Protein AF-S6GFX3-F1 (afdb_monomer_lite)

Sequence (100 aa):
MLILLSDFLQISEDILHLCKKNLWEEVETLQNKRALLMKSINSTELPSDKQELDKCQQLTKLAQLIDLQILKASDLRKKNLYSEIKANNKSKKMNTAYKC

pLDDT: mean 91.29, std 6.55, range [51.59, 97.06]

Structure (mmCIF, N/CA/C/O backbone):
data_AF-S6GFX3-F1
#
_entry.id   AF-S6GFX3-F1
#
loop_
_atom_site.group_PDB
_atom_site.id
_atom_site.type_symbol
_atom_site.label_atom_id
_atom_site.label_alt_id
_atom_site.label_comp_id
_atom_site.label_asym_id
_atom_site.label_entity_id
_atom_site.label_seq_id
_atom_site.pdbx_PDB_ins_code
_atom_site.Cartn_x
_atom_site.Cartn_y
_atom_site.Cartn_z
_atom_site.occupancy
_atom_site.B_iso_or_equiv
_atom_site.auth_seq_id
_atom_site.auth_comp_id
_atom_site.auth_asym_id
_atom_site.auth_atom_id
_atom_site.pdbx_PDB_model_num
ATOM 1 N N . MET A 1 1 ? -8.768 8.707 17.126 1.00 86.75 1 MET A N 1
ATOM 2 C CA . MET A 1 1 ? -8.407 7.475 16.388 1.00 86.75 1 MET A CA 1
ATOM 3 C C . MET A 1 1 ? -9.241 7.270 15.119 1.00 86.75 1 MET A C 1
ATOM 5 O O . MET A 1 1 ? -8.663 7.237 14.044 1.00 86.75 1 MET A O 1
ATOM 9 N N . LEU A 1 2 ? -10.577 7.174 15.203 1.00 88.69 2 LEU A N 1
ATOM 10 C CA . LEU A 1 2 ? -11.436 6.855 14.044 1.00 88.69 2 LEU A CA 1
ATOM 11 C C . LEU A 1 2 ? -11.282 7.803 12.845 1.00 88.69 2 LEU A C 1
ATOM 13 O O . LEU A 1 2 ? -11.187 7.333 11.718 1.00 88.69 2 LEU A O 1
ATOM 17 N N . ILE A 1 3 ? -11.201 9.115 13.089 1.00 91.56 3 ILE A N 1
ATOM 18 C CA . ILE A 1 3 ? -10.984 10.115 12.029 1.00 91.56 3 ILE A CA 1
ATOM 19 C C . ILE A 1 3 ? -9.652 9.857 11.313 1.00 91.56 3 ILE A C 1
ATOM 21 O O . ILE A 1 3 ? -9.623 9.763 10.095 1.00 91.56 3 ILE A O 1
ATOM 25 N N . LEU A 1 4 ? -8.573 9.621 12.069 1.00 92.75 4 LEU A N 1
ATOM 26 C CA . LEU A 1 4 ? -7.252 9.330 11.500 1.00 92.75 4 LEU A CA 1
ATOM 27 C C . LEU A 1 4 ? -7.257 8.048 10.657 1.00 92.75 4 LEU A C 1
ATOM 29 O O . LEU A 1 4 ? -6.647 8.018 9.593 1.00 92.75 4 LEU A O 1
ATOM 33 N N . LEU A 1 5 ? -7.953 6.999 11.109 1.00 92.38 5 LEU A N 1
ATOM 34 C CA . LEU A 1 5 ? -8.108 5.757 10.346 1.00 92.38 5 LEU A CA 1
ATOM 35 C C . LEU A 1 5 ? -8.950 5.954 9.081 1.00 92.38 5 LEU A C 1
ATOM 37 O O . LEU A 1 5 ? -8.640 5.355 8.055 1.00 92.38 5 LEU A O 1
ATOM 41 N N . SER A 1 6 ? -9.981 6.797 9.137 1.00 92.88 6 SER A N 1
ATOM 42 C CA . SER A 1 6 ? -10.790 7.157 7.970 1.00 92.88 6 SER A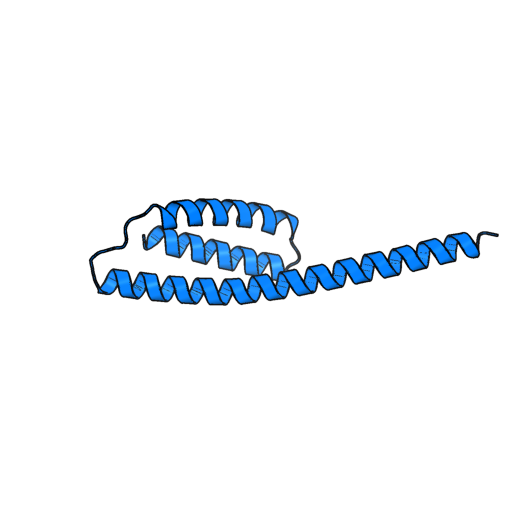 CA 1
ATOM 43 C C . SER A 1 6 ? -9.968 7.937 6.940 1.00 92.88 6 SER A C 1
ATOM 45 O O . SER A 1 6 ? -9.972 7.585 5.764 1.00 92.88 6 SER A O 1
ATOM 47 N N . ASP A 1 7 ? -9.205 8.940 7.378 1.00 94.06 7 ASP A N 1
ATOM 48 C CA . ASP A 1 7 ? -8.320 9.725 6.508 1.00 94.06 7 ASP A CA 1
ATOM 49 C C . ASP A 1 7 ? -7.218 8.850 5.899 1.00 94.06 7 ASP A C 1
ATOM 51 O O . ASP A 1 7 ? -6.875 8.970 4.720 1.00 94.06 7 ASP A O 1
ATOM 55 N N . PHE A 1 8 ? -6.675 7.925 6.695 1.00 95.38 8 PHE A N 1
ATOM 56 C CA . PHE A 1 8 ? -5.708 6.939 6.230 1.00 95.38 8 PHE A CA 1
ATOM 57 C C . PHE A 1 8 ? -6.303 6.013 5.168 1.00 95.38 8 PHE A C 1
ATOM 59 O O . PHE A 1 8 ? -5.636 5.716 4.172 1.00 95.38 8 PHE A O 1
ATOM 66 N N . LEU A 1 9 ? -7.546 5.566 5.359 1.00 94.75 9 LEU A N 1
ATOM 67 C CA . LEU A 1 9 ? -8.249 4.726 4.397 1.00 94.75 9 LEU A CA 1
ATOM 68 C C . LEU A 1 9 ? -8.480 5.481 3.085 1.00 94.75 9 LEU A C 1
ATOM 70 O O . LEU A 1 9 ? -8.092 4.970 2.038 1.00 94.75 9 LEU A O 1
ATOM 74 N N . GLN A 1 10 ? -8.983 6.716 3.150 1.00 95.44 10 GLN A N 1
ATOM 75 C CA . GLN A 1 10 ? -9.210 7.558 1.973 1.00 95.44 10 GLN A CA 1
ATOM 76 C C . GLN A 1 10 ? -7.929 7.743 1.153 1.00 95.44 10 GLN A C 1
ATOM 78 O O . GLN A 1 10 ? -7.912 7.501 -0.050 1.00 95.44 10 GLN A O 1
ATOM 83 N N . ILE A 1 11 ? -6.815 8.087 1.806 1.00 95.94 11 ILE A N 1
ATOM 84 C CA . ILE A 1 11 ? -5.530 8.244 1.110 1.00 95.94 11 ILE A CA 1
ATOM 85 C C . ILE A 1 11 ? -5.053 6.914 0.515 1.00 95.94 11 ILE A C 1
ATOM 87 O O . ILE A 1 11 ? -4.455 6.897 -0.559 1.00 95.94 11 ILE A O 1
ATOM 91 N N . SER A 1 12 ? -5.314 5.791 1.187 1.00 95.56 12 SER A N 1
ATOM 92 C CA . SER A 1 12 ? -4.980 4.466 0.655 1.00 95.56 12 SER A CA 1
ATOM 93 C C . SER A 1 12 ? -5.791 4.151 -0.611 1.00 95.56 12 SER A C 1
ATOM 95 O O . SER A 1 12 ? -5.241 3.613 -1.573 1.00 95.56 12 SER A O 1
ATOM 97 N N . GLU A 1 13 ? -7.073 4.516 -0.649 1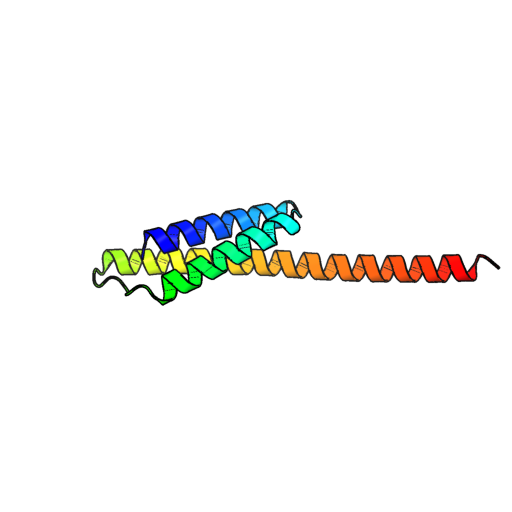.00 95.56 13 GLU A N 1
ATOM 98 C CA . GLU A 1 13 ? -7.925 4.380 -1.838 1.00 95.56 13 GLU A CA 1
ATOM 99 C C . GLU A 1 13 ? -7.454 5.279 -2.986 1.00 95.56 13 GLU A C 1
ATOM 101 O O . GLU A 1 13 ? -7.345 4.813 -4.125 1.00 95.56 13 GLU A O 1
ATOM 106 N N . ASP A 1 14 ? -7.090 6.527 -2.685 1.00 96.31 14 ASP A N 1
ATOM 107 C CA . ASP A 1 14 ? -6.556 7.473 -3.666 1.00 96.31 14 ASP A CA 1
ATOM 108 C C . ASP A 1 14 ? -5.243 6.955 -4.275 1.00 96.31 14 ASP A C 1
ATOM 110 O O . ASP A 1 14 ? -5.077 6.947 -5.496 1.00 96.31 14 ASP A O 1
ATOM 114 N N . ILE A 1 15 ? -4.332 6.427 -3.448 1.00 95.56 15 ILE A N 1
ATOM 115 C CA . ILE A 1 15 ? -3.090 5.794 -3.918 1.00 95.56 15 ILE A CA 1
ATOM 116 C C . ILE A 1 15 ? -3.400 4.615 -4.836 1.00 95.56 15 ILE A C 1
ATOM 118 O O . ILE A 1 15 ? -2.816 4.499 -5.913 1.00 95.56 15 ILE A O 1
ATOM 122 N N . LEU A 1 16 ? -4.328 3.740 -4.444 1.00 95.12 16 LEU A N 1
ATOM 123 C CA . LEU A 1 16 ? -4.717 2.604 -5.274 1.00 95.12 16 LEU A CA 1
ATOM 124 C C . LEU A 1 16 ? -5.285 3.061 -6.628 1.00 95.12 16 LEU A C 1
ATOM 126 O O . LEU A 1 16 ? -4.996 2.445 -7.658 1.00 95.12 16 LEU A O 1
ATOM 130 N N . HIS A 1 17 ? -6.073 4.135 -6.646 1.00 95.19 17 HIS A N 1
ATOM 131 C CA . HIS A 1 17 ? -6.604 4.725 -7.874 1.00 95.19 17 HIS A CA 1
ATOM 132 C C . HIS A 1 17 ? -5.497 5.272 -8.779 1.00 95.19 17 HIS A C 1
ATOM 134 O O . HIS A 1 17 ? -5.479 4.978 -9.977 1.00 95.19 17 HIS A O 1
ATOM 140 N N . LEU A 1 18 ? -4.529 5.998 -8.219 1.00 94.81 18 LEU A N 1
ATOM 141 C CA . LEU A 1 18 ? -3.382 6.517 -8.970 1.00 94.81 18 LEU A CA 1
ATOM 142 C C . LEU A 1 18 ? -2.475 5.397 -9.497 1.00 94.81 18 LEU A C 1
ATOM 144 O O . LEU A 1 18 ? -2.045 5.452 -10.651 1.00 94.81 18 LEU A O 1
ATOM 148 N N . CYS A 1 19 ? -2.268 4.332 -8.715 1.00 93.19 19 CYS A N 1
ATOM 149 C CA . CYS A 1 19 ? -1.575 3.122 -9.162 1.00 93.19 19 CYS A CA 1
ATOM 150 C C . CYS A 1 19 ? -2.254 2.512 -10.398 1.00 93.19 19 CYS A C 1
ATOM 152 O O . CYS A 1 19 ? -1.580 2.166 -11.368 1.00 93.19 19 CYS A O 1
ATOM 154 N N . LYS A 1 20 ? -3.593 2.422 -10.406 1.00 91.50 20 LYS A N 1
ATOM 155 C CA . LYS A 1 20 ? -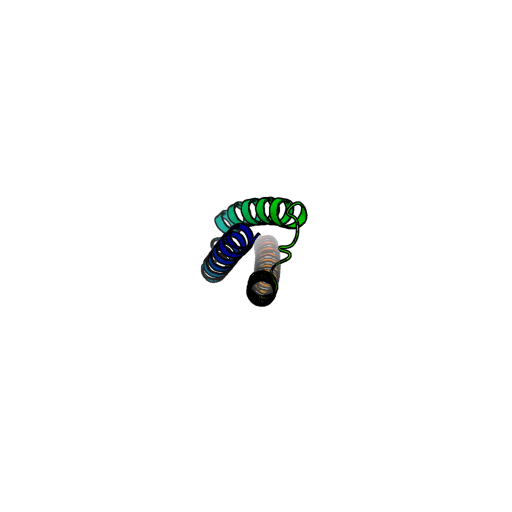4.363 1.923 -11.563 1.00 91.50 20 LYS A CA 1
ATOM 156 C C . LYS A 1 20 ? -4.248 2.836 -12.788 1.00 91.50 20 LYS A C 1
ATOM 158 O O . LYS A 1 20 ? -4.294 2.344 -13.912 1.00 91.50 20 LYS A O 1
ATOM 163 N N . LYS A 1 21 ? -4.069 4.144 -12.581 1.00 93.81 21 LYS A N 1
ATOM 164 C CA . LYS A 1 21 ? -3.851 5.141 -13.642 1.00 93.81 21 LYS A CA 1
ATOM 165 C C . LYS A 1 21 ? -2.389 5.286 -14.084 1.00 93.81 21 LYS A C 1
ATOM 167 O O . LYS A 1 21 ? -2.126 6.039 -15.015 1.00 93.81 21 LYS A O 1
ATOM 172 N N . ASN A 1 22 ? -1.449 4.566 -13.466 1.00 91.25 22 ASN A N 1
ATOM 173 C CA . ASN A 1 22 ? -0.003 4.701 -13.682 1.00 91.25 22 ASN A CA 1
ATOM 174 C C . ASN A 1 22 ? 0.575 6.104 -13.386 1.00 91.25 22 ASN A C 1
ATOM 176 O O . ASN A 1 22 ? 1.617 6.466 -13.933 1.00 91.25 22 ASN A O 1
ATOM 180 N N . LEU A 1 23 ? -0.052 6.873 -12.492 1.00 93.69 23 LEU A N 1
ATOM 181 C CA . LEU A 1 23 ? 0.411 8.205 -12.077 1.00 93.69 23 LEU A CA 1
ATOM 182 C C . LEU A 1 23 ? 1.384 8.097 -10.891 1.00 93.69 23 LEU A C 1
ATOM 184 O O . LEU A 1 23 ? 1.076 8.469 -9.763 1.00 93.69 23 LEU A O 1
ATOM 188 N N . TRP A 1 24 ? 2.558 7.510 -11.137 1.00 89.75 24 TRP A N 1
ATOM 189 C CA . TRP A 1 24 ? 3.494 7.101 -10.079 1.00 89.75 24 TRP A CA 1
ATOM 190 C C . TRP A 1 24 ? 4.176 8.259 -9.336 1.00 89.75 24 TRP A C 1
ATOM 192 O O . TRP A 1 24 ? 4.520 8.094 -8.169 1.00 89.75 24 TRP A O 1
ATOM 202 N N . GLU A 1 25 ? 4.334 9.422 -9.971 1.00 89.56 25 GLU A N 1
ATOM 203 C CA . GLU A 1 25 ? 4.873 10.624 -9.314 1.00 89.56 25 GLU A CA 1
ATOM 204 C C . GLU A 1 25 ? 3.922 11.123 -8.214 1.00 89.56 25 GLU A C 1
ATOM 206 O O . GLU A 1 25 ? 4.331 11.411 -7.092 1.00 89.56 25 GLU A O 1
ATOM 211 N N . GLU A 1 26 ? 2.618 11.130 -8.497 1.00 92.25 26 GLU A N 1
ATOM 212 C CA . GLU A 1 26 ? 1.587 11.518 -7.534 1.00 92.25 26 GLU A CA 1
ATOM 213 C C . GLU A 1 26 ? 1.440 10.479 -6.407 1.00 92.25 26 GLU A C 1
ATOM 215 O O . GLU A 1 26 ? 1.255 10.848 -5.244 1.00 92.25 26 GLU A O 1
ATOM 220 N N . VAL A 1 27 ? 1.599 9.184 -6.718 1.00 92.12 27 VAL A N 1
ATOM 221 C CA . VAL A 1 27 ? 1.594 8.097 -5.719 1.00 92.12 27 VAL A CA 1
ATOM 222 C C . VAL A 1 27 ? 2.637 8.333 -4.624 1.00 92.12 27 VAL A C 1
ATOM 224 O O . VAL A 1 27 ? 2.330 8.138 -3.449 1.00 92.12 27 VAL A O 1
ATOM 227 N N . GLU A 1 28 ? 3.847 8.775 -4.974 1.00 91.31 28 GLU A N 1
ATOM 228 C CA . GLU A 1 28 ? 4.911 9.024 -3.994 1.00 91.31 28 GLU A CA 1
ATOM 229 C C . GLU A 1 28 ? 4.520 10.120 -2.991 1.00 91.31 28 GLU A C 1
ATOM 231 O O . GLU A 1 28 ? 4.693 9.962 -1.777 1.00 91.31 28 GLU A O 1
ATOM 236 N N . THR A 1 29 ? 3.911 11.205 -3.477 1.00 93.06 29 THR A N 1
ATOM 237 C CA . THR A 1 29 ? 3.455 12.307 -2.616 1.00 93.06 29 THR A CA 1
ATOM 238 C C . THR A 1 29 ? 2.401 11.850 -1.605 1.00 93.06 29 THR A C 1
ATOM 240 O O . THR A 1 29 ? 2.507 12.151 -0.410 1.00 93.06 29 THR A O 1
ATOM 243 N N . LEU A 1 30 ? 1.421 11.055 -2.047 1.00 94.19 30 LEU A N 1
ATOM 244 C CA . LEU A 1 30 ? 0.380 10.526 -1.170 1.00 94.19 30 LEU A CA 1
ATOM 245 C C . LEU A 1 30 ? 0.919 9.462 -0.215 1.00 94.19 30 LEU A C 1
ATOM 247 O O . LEU A 1 30 ? 0.495 9.418 0.939 1.00 94.19 30 LEU A O 1
ATOM 251 N N . GLN A 1 31 ? 1.888 8.652 -0.641 1.00 92.44 31 GLN A N 1
ATOM 252 C CA . GLN A 1 31 ? 2.526 7.656 0.217 1.00 92.44 31 GLN A CA 1
ATOM 253 C C . GLN A 1 31 ? 3.279 8.315 1.383 1.00 92.44 31 GLN A C 1
ATOM 255 O O . GLN A 1 31 ? 3.210 7.832 2.515 1.00 92.44 31 GLN A O 1
ATOM 260 N N . ASN A 1 32 ? 3.927 9.459 1.148 1.00 93.50 32 ASN A N 1
ATOM 261 C CA . ASN A 1 32 ? 4.554 10.243 2.214 1.00 93.50 32 ASN A CA 1
ATOM 262 C C . ASN A 1 32 ? 3.514 10.787 3.205 1.00 93.50 32 ASN A C 1
ATOM 264 O O . ASN A 1 32 ? 3.680 10.648 4.420 1.00 93.50 32 ASN A O 1
ATOM 268 N N . LYS A 1 33 ? 2.398 11.333 2.704 1.00 93.56 33 LYS A N 1
ATOM 269 C CA . LYS A 1 33 ? 1.277 11.786 3.546 1.00 93.56 33 LYS A CA 1
ATOM 270 C C . LYS A 1 33 ? 0.689 10.635 4.371 1.00 93.56 33 LYS A C 1
ATOM 272 O O . LYS A 1 33 ? 0.444 10.786 5.568 1.00 93.56 33 LYS A O 1
ATOM 277 N N . ARG A 1 34 ? 0.531 9.462 3.755 1.00 93.56 34 ARG A N 1
ATOM 278 C CA . ARG A 1 34 ? 0.067 8.228 4.398 1.00 93.56 34 ARG A CA 1
ATOM 279 C C . ARG A 1 34 ? 1.008 7.764 5.511 1.00 93.56 34 ARG A C 1
ATOM 281 O O . ARG A 1 34 ? 0.544 7.386 6.584 1.00 93.56 34 ARG A O 1
ATOM 288 N N . ALA A 1 35 ? 2.321 7.830 5.290 1.00 93.88 35 ALA A N 1
ATOM 289 C CA . ALA A 1 35 ? 3.320 7.467 6.293 1.00 93.88 35 ALA A CA 1
ATOM 290 C C . ALA A 1 35 ? 3.299 8.407 7.510 1.00 93.88 35 ALA A C 1
ATOM 292 O O . ALA A 1 35 ? 3.470 7.951 8.641 1.00 93.88 35 ALA A O 1
ATOM 293 N N . LEU A 1 36 ? 3.056 9.707 7.303 1.00 93.94 36 LEU A N 1
ATOM 294 C CA . LEU A 1 36 ? 2.875 10.666 8.397 1.00 93.94 36 LEU A CA 1
ATOM 295 C C . LEU A 1 36 ? 1.617 10.356 9.217 1.00 93.94 36 LEU A C 1
ATOM 297 O O . LEU A 1 36 ? 1.699 10.284 10.441 1.00 93.94 36 LEU A O 1
ATOM 301 N N . LEU A 1 37 ? 0.487 10.085 8.557 1.00 93.69 37 LEU A N 1
ATOM 302 C CA . LEU A 1 37 ? -0.747 9.679 9.239 1.00 93.69 37 LEU A CA 1
ATOM 303 C C . LEU A 1 37 ? -0.581 8.382 10.029 1.00 93.69 37 LEU A C 1
ATOM 305 O O . LEU A 1 37 ? -1.066 8.296 11.153 1.00 93.69 37 LEU A O 1
ATOM 309 N N . MET A 1 38 ? 0.150 7.399 9.494 1.00 93.75 38 MET A N 1
ATOM 310 C CA . MET A 1 38 ? 0.444 6.159 10.219 1.00 93.75 38 MET A CA 1
ATOM 311 C C . MET A 1 38 ? 1.198 6.429 11.527 1.00 93.75 38 MET A C 1
ATOM 313 O O . MET A 1 38 ? 0.895 5.826 12.554 1.00 93.75 38 MET A O 1
ATOM 317 N N . LYS A 1 39 ? 2.157 7.364 11.521 1.00 94.25 39 LYS A N 1
ATOM 318 C CA . LYS A 1 39 ? 2.853 7.771 12.752 1.00 94.25 39 LYS A CA 1
ATOM 319 C C . LYS A 1 39 ? 1.879 8.374 13.762 1.00 94.25 39 LYS A C 1
ATOM 321 O O . LYS A 1 39 ? 1.927 7.990 14.926 1.00 94.25 39 LYS A O 1
ATOM 326 N N . SER A 1 40 ? 0.979 9.252 13.315 1.00 92.62 40 SER A N 1
ATOM 327 C CA . SER A 1 40 ? -0.052 9.852 14.170 1.00 92.62 40 SER A CA 1
ATOM 328 C C . SER A 1 40 ? -1.029 8.818 14.735 1.00 92.62 40 SER A C 1
ATOM 330 O O . SER A 1 40 ? -1.399 8.903 15.904 1.00 92.62 40 SER A O 1
ATOM 332 N N . ILE A 1 41 ? -1.423 7.819 13.940 1.00 92.88 41 ILE A N 1
ATOM 333 C CA . ILE A 1 41 ? -2.260 6.697 14.387 1.00 92.88 41 ILE A CA 1
ATOM 334 C C . ILE A 1 41 ? -1.539 5.915 15.487 1.00 92.88 41 ILE A C 1
ATOM 336 O O . ILE A 1 41 ? -2.105 5.721 16.556 1.00 92.88 41 ILE A O 1
ATOM 340 N N . ASN A 1 42 ? -0.276 5.542 15.270 1.00 91.44 42 ASN A N 1
ATOM 341 C CA . ASN A 1 42 ? 0.504 4.765 16.239 1.00 91.44 42 ASN A CA 1
ATOM 342 C C . ASN A 1 42 ? 0.783 5.515 17.549 1.00 91.44 42 ASN A C 1
ATOM 344 O O . ASN A 1 42 ? 0.996 4.879 18.576 1.00 91.44 42 ASN A O 1
ATOM 348 N N . SER A 1 43 ? 0.799 6.851 17.523 1.00 91.38 43 SER A N 1
ATOM 349 C CA . SER A 1 43 ? 0.939 7.681 18.725 1.00 91.38 43 SER A CA 1
ATOM 350 C C . SER A 1 43 ? -0.387 7.989 19.425 1.00 91.38 43 SER A C 1
ATOM 352 O O . SER A 1 43 ? -0.377 8.600 20.489 1.00 91.38 43 SER A O 1
ATOM 354 N N . THR A 1 44 ? -1.526 7.641 18.822 1.00 91.88 44 THR A N 1
ATOM 355 C CA . THR A 1 44 ? -2.848 7.899 19.403 1.00 91.88 44 THR A CA 1
ATOM 356 C C . THR A 1 44 ? -3.262 6.722 20.277 1.00 91.88 44 THR A C 1
ATOM 358 O O . THR A 1 44 ? -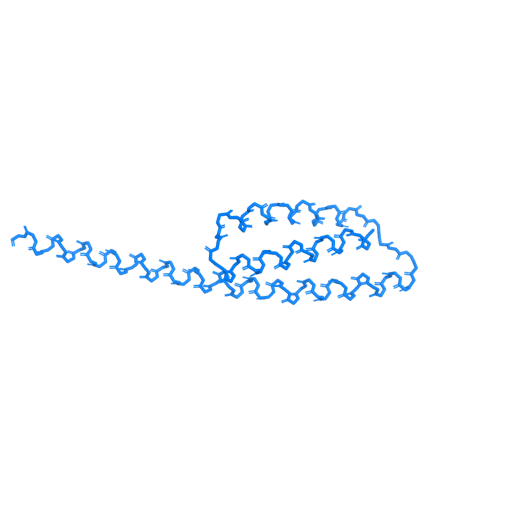3.155 5.569 19.864 1.00 91.88 44 THR A O 1
ATOM 361 N N . GLU A 1 45 ? -3.781 7.004 21.469 1.00 89.56 45 GLU A N 1
ATOM 362 C CA . GLU A 1 45 ? -4.327 5.965 22.341 1.00 89.56 45 GLU A CA 1
ATOM 363 C C . GLU A 1 45 ? -5.528 5.259 21.695 1.00 89.56 45 GLU A C 1
ATOM 365 O O . GLU A 1 45 ? -6.315 5.846 20.939 1.00 89.56 45 GLU A O 1
ATOM 370 N N . LEU A 1 46 ? -5.660 3.967 21.990 1.00 87.75 46 LEU A N 1
ATOM 371 C CA . LEU A 1 46 ? -6.809 3.186 21.553 1.00 87.75 46 LEU A CA 1
ATOM 372 C C . LEU A 1 46 ? -8.057 3.632 22.327 1.00 87.75 46 LEU A C 1
ATOM 374 O O . LEU A 1 46 ? -7.975 3.842 23.537 1.00 87.75 46 LEU A O 1
ATOM 378 N N . PRO A 1 47 ? -9.216 3.757 21.661 1.00 89.56 47 PRO A N 1
ATOM 379 C CA . PRO A 1 47 ? -10.455 4.072 22.354 1.00 89.56 47 PRO A CA 1
ATOM 380 C C . PRO A 1 47 ? -10.835 2.937 23.314 1.00 89.56 47 PRO A C 1
ATOM 382 O O . PRO A 1 47 ? -10.759 1.760 22.960 1.00 89.56 47 PRO A O 1
ATOM 385 N N . SER A 1 48 ? -11.268 3.299 24.522 1.00 87.50 48 SER A N 1
ATOM 386 C CA . SER A 1 48 ? -11.743 2.352 25.543 1.00 87.50 48 SER A CA 1
ATOM 387 C C . SER A 1 48 ? -13.170 1.862 25.283 1.00 87.50 48 SER A C 1
ATOM 389 O O . SER A 1 48 ? -13.582 0.838 25.827 1.00 87.50 48 SER A O 1
ATOM 391 N N . ASP A 1 49 ? -13.935 2.596 24.470 1.00 94.44 49 ASP A N 1
ATOM 392 C CA . ASP A 1 49 ? -15.280 2.196 24.073 1.00 94.44 49 ASP A CA 1
ATOM 393 C C . ASP A 1 49 ? -15.236 1.011 23.099 1.00 94.44 49 ASP A C 1
ATOM 395 O O . ASP A 1 49 ? -14.534 1.022 22.085 1.00 94.44 49 ASP A O 1
ATOM 399 N N . LYS A 1 50 ? -16.031 -0.020 23.397 1.00 92.31 50 LYS A N 1
ATOM 400 C CA . LYS A 1 50 ? -16.038 -1.264 22.623 1.00 92.31 50 LYS A CA 1
ATOM 401 C C . LYS A 1 50 ? -16.558 -1.056 21.198 1.00 92.31 50 LYS A C 1
ATOM 403 O O . LYS A 1 50 ? -16.032 -1.674 20.275 1.00 92.31 50 LYS A O 1
ATOM 408 N N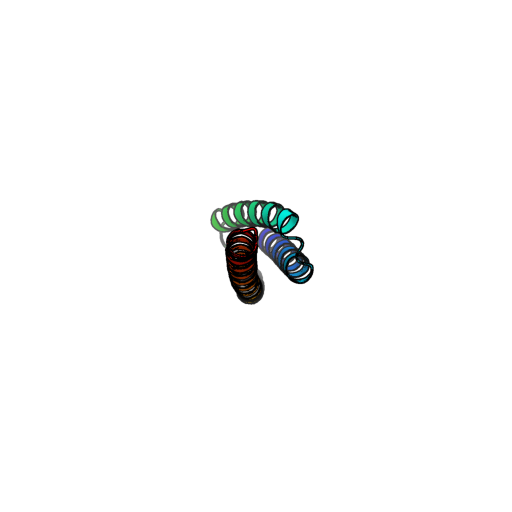 . GLN A 1 51 ? -17.560 -0.196 20.999 1.00 92.12 51 GLN A N 1
ATOM 409 C CA . GLN A 1 51 ? -18.112 0.050 19.665 1.00 92.12 51 GLN A CA 1
ATOM 410 C C . GLN A 1 51 ? -17.115 0.817 18.791 1.00 92.12 51 GLN A C 1
ATOM 412 O O . GLN A 1 51 ? -16.967 0.521 17.603 1.00 92.12 51 GLN A O 1
ATOM 417 N N . GLU A 1 52 ? -16.410 1.792 19.362 1.00 91.31 52 GLU A N 1
ATOM 418 C CA . GLU A 1 52 ? -15.343 2.510 18.667 1.00 91.31 52 GLU A CA 1
ATOM 419 C C . GLU A 1 52 ? -14.150 1.612 18.347 1.00 91.31 52 GLU A C 1
ATOM 421 O O . GLU A 1 52 ? -13.580 1.712 17.256 1.00 91.31 52 GLU A O 1
ATOM 426 N N . LEU A 1 53 ? -13.793 0.705 19.255 1.00 93.38 53 LEU A N 1
ATOM 427 C CA . LEU A 1 53 ? -12.719 -0.257 19.042 1.00 93.38 53 LEU A CA 1
ATOM 428 C C . LEU A 1 53 ? -13.058 -1.237 17.908 1.00 93.38 53 LEU A C 1
ATOM 430 O O . LEU A 1 53 ? -12.228 -1.451 17.022 1.00 93.38 53 LEU A O 1
ATOM 434 N N . ASP A 1 54 ? -14.289 -1.752 17.861 1.00 94.12 54 ASP A N 1
ATOM 435 C CA . ASP A 1 54 ? -14.762 -2.607 16.765 1.00 94.12 54 ASP A CA 1
ATOM 436 C C . ASP A 1 54 ? -14.714 -1.873 15.413 1.00 94.12 54 ASP A C 1
ATOM 438 O O . ASP A 1 54 ? -14.254 -2.429 14.411 1.00 94.12 54 ASP A O 1
ATOM 442 N N . LYS A 1 55 ? -15.106 -0.592 15.373 1.00 93.19 55 LYS A N 1
ATOM 443 C CA . LYS A 1 55 ? -14.982 0.243 14.164 1.00 93.19 55 LYS A CA 1
ATOM 444 C C . LYS A 1 55 ? -13.522 0.442 13.751 1.00 93.19 55 LYS A C 1
ATOM 446 O O . LYS A 1 55 ? -13.203 0.314 12.569 1.00 93.19 55 LYS A O 1
ATOM 451 N N . CYS A 1 56 ? -12.620 0.700 14.701 1.00 93.31 56 CYS A N 1
ATOM 452 C CA . CYS A 1 56 ? -11.185 0.809 14.422 1.00 93.31 56 CYS A CA 1
ATOM 453 C C . CYS A 1 56 ? -10.640 -0.483 13.796 1.00 93.31 56 CYS A C 1
ATOM 455 O O . CYS A 1 56 ? -9.896 -0.432 12.813 1.00 93.31 56 CYS A O 1
ATOM 457 N N . GLN A 1 57 ? -11.041 -1.646 14.317 1.00 93.62 57 GLN A N 1
ATOM 458 C CA . GLN A 1 57 ? -10.650 -2.940 13.757 1.00 93.62 57 GLN A CA 1
ATOM 459 C C . GLN A 1 57 ? -11.175 -3.140 12.332 1.00 93.62 57 GLN A C 1
ATOM 461 O O . GLN A 1 57 ? -10.435 -3.621 11.472 1.00 93.62 57 GLN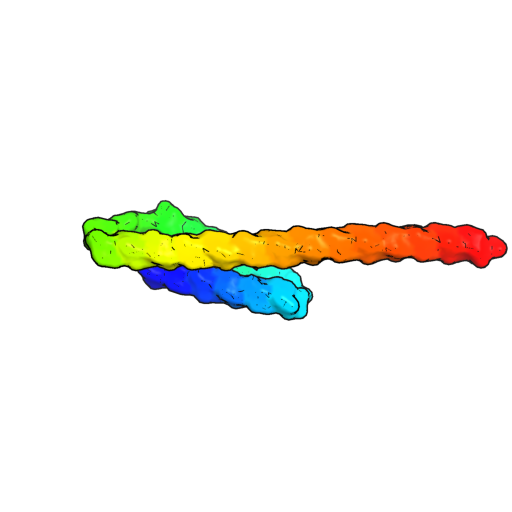 A O 1
ATOM 466 N N . GLN A 1 58 ? -12.430 -2.770 12.062 1.00 94.88 58 GLN A N 1
ATOM 467 C CA . GLN A 1 58 ? -13.012 -2.866 10.720 1.00 94.88 58 GLN A CA 1
ATOM 468 C C . GLN A 1 58 ? -12.252 -1.996 9.714 1.00 94.88 58 GLN A C 1
ATOM 470 O O . GLN A 1 58 ? -11.823 -2.502 8.676 1.00 94.88 58 GLN A O 1
ATOM 475 N N . LEU A 1 59 ? -12.010 -0.725 10.046 1.00 94.25 59 LEU A N 1
ATOM 476 C CA . LEU A 1 59 ? -11.248 0.195 9.195 1.00 94.25 59 LEU A CA 1
ATOM 477 C C . LEU A 1 59 ? -9.818 -0.302 8.956 1.00 94.25 59 LEU A C 1
ATOM 479 O O . LEU A 1 59 ? -9.317 -0.239 7.836 1.00 94.25 59 LEU A O 1
ATOM 483 N N . THR A 1 60 ? -9.183 -0.873 9.980 1.00 94.19 60 THR A N 1
ATOM 484 C CA . THR A 1 60 ? -7.831 -1.437 9.865 1.00 94.19 60 THR A CA 1
ATOM 485 C C . THR A 1 60 ? -7.794 -2.625 8.905 1.00 94.19 60 THR A C 1
ATOM 487 O O . THR A 1 60 ? -6.906 -2.710 8.059 1.00 94.19 60 THR A O 1
ATOM 490 N N . LYS A 1 61 ? -8.779 -3.528 8.983 1.00 96.00 61 LYS A N 1
ATOM 491 C CA . LYS A 1 61 ? -8.894 -4.661 8.051 1.00 96.00 61 LYS A CA 1
ATOM 492 C C . LYS A 1 61 ? -9.109 -4.191 6.613 1.00 96.00 61 LYS A C 1
ATOM 494 O O . LYS A 1 61 ? -8.481 -4.724 5.703 1.00 96.00 61 LYS A O 1
ATOM 499 N N . LEU A 1 62 ? -9.957 -3.183 6.401 1.00 95.62 62 LEU A N 1
ATOM 500 C CA . LEU A 1 62 ? -10.159 -2.592 5.074 1.00 95.62 62 LEU A CA 1
ATOM 501 C C . LEU A 1 62 ? -8.861 -1.989 4.528 1.00 95.62 62 LEU A C 1
ATOM 503 O O . LEU A 1 62 ? -8.492 -2.258 3.386 1.00 95.62 62 LEU A O 1
ATOM 507 N N . ALA A 1 63 ? -8.121 -1.258 5.362 1.00 93.94 63 ALA A N 1
ATOM 508 C CA . ALA A 1 63 ? -6.839 -0.686 4.975 1.00 93.94 63 ALA A CA 1
ATOM 509 C C . ALA A 1 63 ? -5.812 -1.762 4.572 1.00 93.94 63 ALA A C 1
ATOM 511 O O . ALA A 1 63 ? -5.158 -1.626 3.540 1.00 93.94 63 ALA A O 1
ATOM 512 N N . GLN A 1 64 ? -5.736 -2.874 5.313 1.00 95.31 64 GLN A N 1
ATOM 513 C CA . GLN A 1 64 ? -4.872 -4.014 4.970 1.00 95.31 64 GLN A CA 1
ATOM 514 C C . GLN A 1 64 ? -5.236 -4.647 3.619 1.00 95.31 64 GLN A C 1
ATOM 516 O O . GLN A 1 64 ? -4.355 -5.041 2.854 1.00 95.31 64 GLN A O 1
ATOM 521 N N . LEU A 1 65 ? -6.528 -4.740 3.290 1.00 96.56 65 LEU A N 1
ATOM 522 C CA . LEU A 1 65 ? -6.962 -5.249 1.987 1.00 96.56 65 LEU A CA 1
ATOM 523 C C . LEU A 1 65 ? -6.539 -4.322 0.843 1.00 96.56 65 LEU A C 1
ATOM 525 O O . LEU A 1 65 ? -6.144 -4.801 -0.221 1.00 96.56 65 LEU A O 1
ATOM 529 N N . ILE A 1 66 ? -6.599 -3.007 1.054 1.00 95.38 66 ILE A N 1
ATOM 530 C CA . ILE A 1 66 ? -6.130 -2.023 0.073 1.00 95.38 66 ILE A CA 1
ATOM 531 C C . ILE A 1 66 ? -4.608 -2.105 -0.080 1.00 95.38 66 ILE A C 1
ATOM 533 O O . ILE A 1 66 ? -4.115 -2.090 -1.207 1.00 95.38 66 ILE A O 1
ATOM 537 N N . ASP A 1 67 ? -3.866 -2.289 1.014 1.00 95.69 67 ASP A N 1
ATOM 538 C CA . ASP A 1 67 ? -2.412 -2.479 0.979 1.00 95.69 67 ASP A CA 1
ATOM 539 C C . ASP A 1 67 ? -1.988 -3.642 0.089 1.00 95.69 67 ASP A C 1
ATOM 541 O O . ASP A 1 67 ? -1.080 -3.503 -0.732 1.00 95.69 67 ASP A O 1
ATOM 545 N N . LEU A 1 68 ? -2.685 -4.776 0.188 1.00 97.06 68 LEU A N 1
ATOM 546 C CA . LEU A 1 68 ? -2.425 -5.926 -0.675 1.00 97.06 68 LEU A CA 1
ATOM 547 C C . LEU A 1 68 ? -2.645 -5.591 -2.158 1.00 97.06 68 LEU A C 1
ATOM 549 O O . LEU A 1 68 ? -1.896 -6.059 -3.021 1.00 97.06 68 LEU A O 1
ATOM 553 N N . GLN A 1 69 ? -3.645 -4.764 -2.474 1.00 96.69 69 GLN A N 1
ATOM 554 C CA . GLN A 1 69 ? -3.902 -4.334 -3.849 1.00 96.69 69 GLN A CA 1
ATOM 555 C C . GLN A 1 69 ? -2.832 -3.362 -4.359 1.00 96.69 69 GLN A C 1
ATOM 557 O O . GLN A 1 69 ? -2.368 -3.513 -5.493 1.00 96.69 69 GLN A O 1
ATOM 562 N N . ILE A 1 70 ? -2.405 -2.404 -3.530 1.00 95.31 70 ILE A N 1
ATOM 563 C CA . ILE A 1 70 ? -1.321 -1.467 -3.857 1.00 95.31 70 ILE A CA 1
ATOM 564 C C . ILE A 1 70 ? -0.015 -2.233 -4.089 1.00 95.31 70 ILE A C 1
ATOM 566 O O . ILE A 1 70 ? 0.659 -2.002 -5.094 1.00 95.31 70 ILE A O 1
ATOM 570 N N . LEU A 1 71 ? 0.317 -3.186 -3.213 1.00 95.94 71 LEU A N 1
ATOM 571 C CA . LEU A 1 71 ? 1.512 -4.020 -3.341 1.00 95.94 71 LEU A CA 1
ATOM 572 C C . LEU A 1 71 ? 1.520 -4.775 -4.673 1.00 95.94 71 LEU A C 1
ATOM 574 O O . LEU A 1 71 ? 2.494 -4.711 -5.422 1.00 95.94 71 LEU A O 1
ATOM 578 N N . LYS A 1 72 ? 0.400 -5.420 -5.017 1.00 96.31 72 LYS A N 1
ATOM 579 C CA . LYS A 1 72 ? 0.256 -6.136 -6.289 1.00 96.31 72 LYS A CA 1
ATOM 580 C C . LYS A 1 72 ? 0.448 -5.213 -7.498 1.00 96.31 72 LYS A C 1
ATOM 582 O O . LYS A 1 72 ? 1.089 -5.612 -8.472 1.00 96.31 72 LYS A O 1
ATOM 587 N N . ALA A 1 73 ? -0.098 -3.996 -7.451 1.00 94.06 73 ALA A N 1
ATOM 588 C CA . ALA A 1 73 ? 0.073 -3.010 -8.517 1.00 94.06 73 ALA A CA 1
ATOM 589 C C . ALA A 1 73 ? 1.538 -2.555 -8.649 1.00 94.06 73 ALA A C 1
ATOM 591 O O . ALA A 1 73 ? 2.067 -2.485 -9.760 1.00 94.06 73 ALA A O 1
ATOM 592 N N . SER A 1 74 ? 2.210 -2.315 -7.521 1.00 92.88 74 SER A N 1
ATOM 593 C CA . SER A 1 74 ? 3.625 -1.934 -7.473 1.00 92.88 74 SER A CA 1
ATOM 594 C C . SER A 1 74 ? 4.539 -3.028 -8.036 1.00 92.88 74 SER A C 1
ATOM 596 O O . SER A 1 74 ? 5.383 -2.762 -8.896 1.00 92.88 74 SER A O 1
ATOM 598 N N . ASP A 1 75 ? 4.317 -4.286 -7.651 1.00 95.06 75 ASP A N 1
ATOM 599 C CA . ASP A 1 75 ? 5.084 -5.424 -8.164 1.00 95.06 75 ASP A CA 1
ATOM 600 C C . ASP A 1 75 ? 4.923 -5.599 -9.676 1.00 95.06 75 ASP A C 1
ATOM 602 O O . ASP A 1 75 ? 5.894 -5.884 -10.387 1.00 95.06 75 ASP A O 1
ATOM 606 N N . LEU A 1 76 ? 3.705 -5.410 -10.188 1.00 94.19 76 LEU A N 1
ATOM 607 C CA . LEU A 1 76 ? 3.448 -5.446 -11.623 1.00 94.19 76 LEU A CA 1
ATOM 608 C C . LEU A 1 76 ? 4.206 -4.325 -12.344 1.00 94.19 76 LEU A C 1
ATOM 610 O O . LEU A 1 76 ? 4.885 -4.584 -13.340 1.00 94.19 76 LEU A O 1
ATOM 614 N N . ARG A 1 77 ? 4.158 -3.096 -11.818 1.00 93.25 77 ARG A N 1
ATOM 615 C CA . ARG A 1 77 ? 4.895 -1.963 -12.390 1.00 93.25 77 ARG A CA 1
ATOM 616 C C . ARG A 1 77 ? 6.395 -2.218 -12.412 1.00 93.25 77 ARG A C 1
ATOM 618 O O . ARG A 1 77 ? 7.029 -2.007 -13.445 1.00 93.25 77 ARG A O 1
ATOM 625 N N . LYS A 1 78 ? 6.952 -2.713 -11.307 1.00 94.12 78 LYS A N 1
ATOM 626 C CA . LYS A 1 78 ? 8.367 -3.074 -11.193 1.00 94.12 78 LYS A CA 1
ATOM 627 C C . LYS A 1 78 ? 8.771 -4.079 -12.275 1.00 94.12 78 LYS A C 1
ATOM 629 O O . LYS A 1 78 ? 9.766 -3.868 -12.965 1.00 94.12 78 LYS A O 1
ATOM 634 N N . LYS A 1 79 ? 7.984 -5.143 -12.476 1.00 94.62 79 LYS A N 1
ATOM 635 C CA . LYS A 1 79 ? 8.232 -6.144 -13.532 1.00 94.62 79 LYS A CA 1
ATOM 636 C C . LYS A 1 79 ? 8.192 -5.538 -14.939 1.00 94.62 79 LYS A C 1
ATOM 638 O O . LYS A 1 79 ? 9.053 -5.866 -15.762 1.00 94.62 79 LYS A O 1
ATOM 643 N N . ASN A 1 80 ? 7.240 -4.644 -15.205 1.00 92.50 80 ASN A N 1
ATOM 644 C CA . ASN A 1 80 ? 7.124 -3.967 -16.499 1.00 92.50 80 ASN A CA 1
ATOM 645 C C . ASN A 1 80 ? 8.344 -3.080 -16.772 1.00 92.50 80 ASN A C 1
ATOM 647 O O . ASN A 1 80 ? 8.972 -3.224 -17.817 1.00 92.50 80 ASN A O 1
ATOM 651 N N . LEU A 1 81 ? 8.761 -2.271 -15.793 1.00 92.31 81 LEU A N 1
ATOM 652 C CA . LEU A 1 81 ? 9.955 -1.428 -15.900 1.00 92.31 81 LEU A CA 1
ATOM 653 C C . LEU A 1 81 ? 11.221 -2.245 -16.187 1.00 92.31 81 LEU A C 1
ATOM 655 O O . LEU A 1 81 ? 11.993 -1.901 -17.081 1.00 92.31 81 LEU A O 1
ATOM 659 N N . TYR A 1 82 ? 11.432 -3.365 -15.489 1.00 93.25 82 TYR A N 1
ATOM 660 C CA . TYR A 1 82 ? 12.574 -4.239 -15.782 1.00 93.25 82 TYR A CA 1
ATOM 661 C C . TYR A 1 82 ? 12.538 -4.800 -17.205 1.00 93.25 82 TYR A C 1
ATOM 663 O O . TYR A 1 82 ? 13.580 -4.904 -17.860 1.00 93.25 82 TYR A O 1
ATOM 671 N N . SER A 1 83 ? 11.350 -5.158 -17.687 1.00 92.75 83 SER A N 1
ATOM 672 C CA . SER A 1 83 ? 11.163 -5.685 -19.039 1.00 92.75 83 SER A CA 1
ATOM 673 C C . SER A 1 83 ? 11.456 -4.618 -20.097 1.00 92.75 83 SER A C 1
ATOM 675 O O . SER A 1 83 ? 12.193 -4.890 -21.047 1.00 92.75 83 SER A O 1
ATOM 677 N N . GLU A 1 84 ? 10.974 -3.390 -19.891 1.00 91.25 84 GLU A N 1
ATOM 678 C CA . GLU A 1 84 ? 11.250 -2.223 -20.739 1.00 91.25 84 GLU A CA 1
ATOM 679 C C . GLU A 1 84 ? 12.752 -1.901 -20.788 1.00 91.25 84 GLU A C 1
ATOM 681 O O . GLU A 1 84 ? 13.328 -1.768 -21.871 1.00 91.25 84 GLU A O 1
ATOM 686 N N . ILE A 1 85 ? 13.424 -1.860 -19.633 1.00 91.69 85 ILE A N 1
ATOM 687 C CA . ILE A 1 85 ? 14.873 -1.617 -19.542 1.00 91.69 85 ILE A CA 1
ATOM 688 C C . ILE A 1 85 ? 15.653 -2.700 -20.295 1.00 91.69 85 ILE A C 1
ATOM 690 O O . ILE A 1 85 ? 16.569 -2.395 -21.065 1.00 91.69 85 ILE A O 1
ATOM 694 N N . LYS A 1 86 ? 15.289 -3.976 -20.114 1.00 90.81 86 LYS A N 1
ATOM 695 C CA . LYS A 1 86 ? 15.944 -5.099 -20.798 1.00 90.81 86 LYS A CA 1
ATOM 696 C C . LYS A 1 86 ? 15.765 -5.016 -22.316 1.00 90.81 86 LYS A C 1
ATOM 698 O O . LYS A 1 86 ? 16.735 -5.223 -23.049 1.00 90.81 86 LYS A O 1
ATOM 703 N N . ALA A 1 87 ? 14.559 -4.694 -22.784 1.00 88.44 87 ALA A N 1
ATOM 704 C CA . ALA A 1 87 ? 14.264 -4.517 -24.204 1.00 88.44 87 ALA A CA 1
ATOM 705 C C . ALA A 1 87 ? 15.054 -3.343 -24.804 1.00 88.44 87 ALA A C 1
ATOM 707 O O . ALA A 1 87 ? 15.698 -3.501 -25.843 1.00 88.44 87 ALA A O 1
ATOM 708 N N . ASN A 1 88 ? 15.091 -2.203 -24.111 1.00 88.81 88 ASN A N 1
ATOM 709 C CA . ASN A 1 88 ? 15.838 -1.023 -24.542 1.00 88.81 88 ASN A CA 1
ATOM 710 C C . ASN A 1 88 ? 17.348 -1.311 -24.627 1.00 88.81 88 ASN A C 1
ATOM 712 O O . ASN A 1 88 ? 17.991 -1.014 -25.631 1.00 88.81 88 ASN A O 1
ATOM 716 N N . ASN A 1 89 ? 17.913 -1.992 -23.627 1.00 87.50 89 ASN A N 1
ATOM 717 C CA . ASN A 1 89 ? 19.321 -2.394 -23.638 1.00 87.50 89 ASN A CA 1
ATOM 718 C C . ASN A 1 89 ? 19.650 -3.359 -24.786 1.00 87.50 89 ASN A C 1
ATOM 720 O O . ASN A 1 89 ? 20.706 -3.232 -25.406 1.00 87.50 89 ASN A O 1
ATOM 724 N N . LYS A 1 90 ? 18.754 -4.307 -25.099 1.00 84.38 90 LYS A N 1
ATOM 725 C CA . LYS A 1 90 ? 18.916 -5.201 -26.257 1.00 84.38 90 LYS A CA 1
ATOM 726 C C . LYS A 1 90 ? 18.889 -4.414 -27.572 1.00 84.38 90 LYS A C 1
ATOM 728 O O . LYS A 1 90 ? 19.765 -4.621 -28.406 1.00 84.38 90 LYS A O 1
ATOM 733 N N . SER A 1 91 ? 17.935 -3.495 -27.723 1.00 80.19 91 SER A N 1
ATOM 734 C CA . SER A 1 91 ? 17.811 -2.629 -28.902 1.00 80.19 91 SER A CA 1
ATOM 735 C C . SER A 1 91 ? 19.057 -1.762 -29.105 1.00 80.19 91 SER A C 1
ATOM 737 O O . SER A 1 91 ? 19.629 -1.746 -30.191 1.00 80.19 91 SER A O 1
ATOM 739 N N . LYS A 1 92 ? 19.568 -1.132 -28.037 1.00 83.25 92 LYS A N 1
ATOM 740 C CA . LYS A 1 92 ? 20.824 -0.367 -28.078 1.00 83.25 92 LYS A CA 1
ATOM 741 C C . LYS A 1 92 ? 22.005 -1.225 -28.529 1.00 83.25 92 LYS A C 1
ATOM 743 O O . LYS A 1 92 ? 22.726 -0.812 -29.427 1.00 83.25 92 LYS A O 1
ATOM 748 N N . LYS A 1 93 ? 22.173 -2.430 -27.966 1.00 81.69 93 LYS A N 1
ATOM 749 C CA . LYS A 1 93 ? 23.245 -3.359 -28.371 1.00 81.69 93 LYS A CA 1
ATOM 750 C C . LYS A 1 93 ? 23.148 -3.756 -29.846 1.00 81.69 93 LYS A C 1
ATOM 752 O O . LYS A 1 93 ? 24.168 -3.771 -30.525 1.00 81.69 93 LYS A O 1
ATOM 757 N N . MET A 1 94 ? 21.944 -4.041 -30.343 1.00 76.38 94 MET A N 1
ATOM 758 C CA . MET A 1 94 ? 21.725 -4.326 -31.764 1.00 76.38 94 MET A CA 1
ATOM 759 C C . MET A 1 94 ? 22.064 -3.118 -32.640 1.00 76.38 94 MET A C 1
ATOM 761 O O . MET A 1 94 ? 22.840 -3.251 -33.576 1.00 76.38 94 MET A O 1
ATOM 765 N N . ASN A 1 95 ? 21.547 -1.933 -32.313 1.00 81.75 95 ASN A N 1
ATOM 766 C CA . ASN A 1 95 ? 21.823 -0.718 -33.080 1.00 81.75 95 ASN A CA 1
ATOM 767 C C . ASN A 1 95 ? 23.315 -0.371 -33.112 1.00 81.75 95 ASN A C 1
ATOM 769 O O . ASN A 1 95 ? 23.786 0.149 -34.115 1.00 81.75 95 ASN A O 1
ATOM 773 N N . THR A 1 96 ? 24.065 -0.656 -32.045 1.00 84.12 96 THR A N 1
ATOM 774 C CA . THR A 1 96 ? 25.527 -0.515 -32.052 1.00 84.12 96 THR A CA 1
ATOM 775 C C . THR A 1 96 ? 26.195 -1.561 -32.950 1.00 84.12 96 THR A C 1
ATOM 777 O O . THR A 1 96 ? 27.118 -1.213 -33.672 1.00 84.12 96 THR A O 1
ATOM 780 N N . ALA A 1 97 ? 25.728 -2.814 -32.945 1.00 77.00 97 ALA A N 1
ATOM 781 C CA . ALA A 1 97 ? 26.303 -3.892 -33.756 1.00 77.00 97 ALA A CA 1
ATOM 782 C C . ALA A 1 97 ? 26.042 -3.742 -35.268 1.00 77.00 97 ALA A C 1
ATOM 784 O O . ALA A 1 97 ? 26.886 -4.128 -36.065 1.00 77.00 97 ALA A O 1
ATOM 785 N N . TYR A 1 98 ? 24.894 -3.176 -35.659 1.00 75.31 98 TYR A N 1
ATOM 786 C CA . TYR A 1 98 ? 24.504 -2.960 -37.063 1.00 75.31 98 TYR A CA 1
ATOM 787 C C . TYR A 1 98 ? 24.832 -1.551 -37.594 1.00 75.31 98 TYR A C 1
ATOM 789 O O . TYR A 1 98 ? 24.472 -1.227 -38.721 1.00 75.31 98 TYR A O 1
ATOM 797 N N . LYS A 1 99 ? 25.485 -0.697 -36.792 1.00 63.16 99 LYS A N 1
ATOM 798 C CA . LYS A 1 99 ? 26.060 0.588 -37.240 1.00 63.16 99 LYS A CA 1
ATOM 799 C C . LYS A 1 99 ? 27.510 0.456 -37.739 1.00 63.16 99 LYS A C 1
ATOM 801 O O . LYS A 1 99 ? 28.163 1.478 -37.941 1.00 63.16 99 LYS A O 1
ATOM 806 N N . CYS A 1 100 ? 27.990 -0.775 -37.922 1.00 51.59 100 CYS A N 1
ATOM 807 C CA . CYS A 1 100 ? 29.198 -1.094 -38.678 1.00 51.59 100 CYS A CA 1
ATOM 808 C C . CYS A 1 100 ? 28.838 -1.411 -40.128 1.00 51.59 100 CYS A C 1
ATOM 810 O O . CYS A 1 100 ? 27.895 -2.211 -40.323 1.00 51.59 100 CYS A O 1
#

Secondary structure (DSSP, 8-state):
-HHHHHHHHHHHHHHHHHHHHT-HHHHHHHHHHHHHHHHHHHTSPPPSSHHHHHHHHHHHHHHHHHHHHHHHHHHHHHHHHHHHHHHHHHHHHHHHHTT-

Radius of gyration: 20.27 Å; chains: 1; bounding box: 47×18×64 Å

Foldseek 3Di:
DLVLLVVLLVLLVVLLVCLVVVVVVVNVVSVVVSVVSVVVVVPDDQDPDPVSNVSSVVSVVSSVVSVVSSVVSVVVVVVVVVVVVVVVVVVVVVVVVVVD